Protein AF-A0A183BBR3-F1 (afdb_monomer_lite)

Secondary structure (DSSP, 8-state):
-------------PPP------------PPP----S--------------------PPPPPB-SS-HHHHHHHHHHHHHTS-HHHHHHHHHHTB-HHHHHHHTTS---SSHHHHHHHHHHHHT-SPPHHHHHHHHHHHHT-TTS-HHHHHHHHHHHT-

pLDDT: mean 70.46, std 19.07, range [36.5, 95.12]

Organism: NCBI:txid27848

Radius of gyration: 35.19 Å; chains: 1; bounding box: 100×42×74 Å

Structure (mmCIF, N/CA/C/O backbone):
data_AF-A0A183BBR3-F1
#
_entry.id   AF-A0A183BBR3-F1
#
loop_
_atom_site.group_PDB
_atom_site.id
_atom_site.type_symbol
_atom_site.label_atom_id
_atom_site.label_alt_id
_atom_site.label_comp_id
_atom_site.label_asym_id
_atom_site.label_entity_id
_atom_site.label_seq_id
_atom_site.pdbx_PDB_ins_code
_atom_site.Cartn_x
_atom_site.Cartn_y
_atom_site.Cartn_z
_atom_site.occupancy
_atom_site.B_iso_or_equiv
_atom_site.auth_seq_id
_atom_site.auth_comp_id
_atom_site.auth_asym_id
_atom_site.auth_atom_id
_atom_site.pdbx_PDB_model_num
ATOM 1 N N . MET A 1 1 ? 80.904 -9.702 4.012 1.00 39.03 1 MET A N 1
ATOM 2 C CA . MET A 1 1 ? 81.930 -10.299 3.129 1.00 39.03 1 MET A CA 1
ATOM 3 C C . MET A 1 1 ? 81.249 -10.833 1.872 1.00 39.03 1 MET A C 1
ATOM 5 O O . MET A 1 1 ? 80.303 -11.584 2.030 1.00 39.03 1 MET A O 1
ATOM 9 N N . LEU A 1 2 ? 81.742 -10.393 0.700 1.00 41.72 2 LEU A N 1
ATOM 10 C CA . LEU A 1 2 ? 81.724 -11.003 -0.655 1.00 41.72 2 LEU A CA 1
ATOM 11 C C . LEU A 1 2 ? 80.358 -11.400 -1.269 1.00 41.72 2 LEU A C 1
ATOM 13 O O . LEU A 1 2 ? 79.704 -12.317 -0.802 1.00 41.72 2 LEU A O 1
ATOM 17 N N . GLN A 1 3 ? 79.821 -10.609 -2.210 1.00 45.38 3 GLN A N 1
ATOM 18 C CA . GLN A 1 3 ? 80.069 -10.585 -3.677 1.00 45.38 3 GLN A CA 1
ATOM 19 C C . GLN A 1 3 ? 79.293 -11.671 -4.459 1.00 45.38 3 GLN A C 1
ATOM 21 O O . GLN A 1 3 ? 79.464 -12.851 -4.207 1.00 45.38 3 GLN A O 1
ATOM 26 N N . VAL A 1 4 ? 78.299 -11.281 -5.274 1.00 43.69 4 VAL A N 1
ATOM 27 C CA . VAL A 1 4 ? 78.336 -11.004 -6.740 1.00 43.69 4 VAL A CA 1
ATOM 28 C C . VAL A 1 4 ? 77.908 -12.223 -7.563 1.00 43.69 4 VAL A C 1
ATOM 30 O O . VAL A 1 4 ? 78.491 -13.293 -7.461 1.00 43.69 4 VAL A O 1
ATOM 33 N N . GLY A 1 5 ? 76.919 -12.020 -8.441 1.00 40.03 5 GLY A N 1
ATOM 34 C CA . GLY A 1 5 ? 76.544 -12.998 -9.460 1.00 40.03 5 GLY A CA 1
ATOM 35 C C . GLY A 1 5 ? 75.350 -12.590 -10.325 1.00 40.03 5 GLY A C 1
ATOM 36 O O . GLY A 1 5 ? 74.306 -13.224 -10.266 1.00 40.03 5 GLY A O 1
ATOM 37 N N . HIS A 1 6 ? 75.505 -11.554 -11.155 1.00 45.09 6 HIS A N 1
ATOM 38 C CA . HIS A 1 6 ? 74.753 -11.441 -12.415 1.00 45.09 6 HIS A CA 1
ATOM 39 C C . HIS A 1 6 ? 75.606 -12.022 -13.553 1.00 45.09 6 HIS A C 1
ATOM 41 O O . HIS A 1 6 ? 76.824 -11.837 -13.552 1.00 45.09 6 HIS A O 1
ATOM 47 N N . PRO A 1 7 ? 74.976 -12.649 -14.560 1.00 53.00 7 PRO A N 1
ATOM 48 C CA . PRO A 1 7 ? 75.020 -12.057 -15.906 1.00 53.00 7 PRO A CA 1
ATOM 49 C C . PRO A 1 7 ? 73.650 -12.166 -16.616 1.00 53.00 7 PRO A C 1
ATOM 51 O O . PRO A 1 7 ? 72.975 -13.181 -16.528 1.00 53.00 7 PRO A O 1
ATOM 54 N N . ARG A 1 8 ? 73.067 -11.096 -17.172 1.00 41.66 8 ARG A N 1
ATOM 55 C CA . ARG A 1 8 ? 73.372 -10.368 -18.427 1.00 41.66 8 ARG A CA 1
ATOM 56 C C . ARG A 1 8 ? 73.138 -11.192 -19.709 1.00 41.66 8 ARG A C 1
ATOM 58 O O . ARG A 1 8 ? 73.952 -12.051 -20.021 1.00 41.66 8 ARG A O 1
ATOM 65 N N . ARG A 1 9 ? 72.115 -10.805 -20.493 1.00 45.47 9 ARG A N 1
ATOM 66 C CA . ARG A 1 9 ? 72.158 -10.357 -21.916 1.00 45.47 9 ARG A CA 1
ATOM 67 C C . ARG A 1 9 ? 70.827 -10.620 -22.634 1.00 45.47 9 ARG A C 1
ATOM 69 O O . ARG A 1 9 ? 70.336 -11.734 -22.682 1.00 45.47 9 ARG A O 1
ATOM 76 N N . ASP A 1 10 ? 70.166 -9.535 -23.026 1.00 41.25 10 ASP A N 1
ATOM 77 C CA . ASP A 1 10 ? 70.018 -9.063 -24.417 1.00 41.25 10 ASP A CA 1
ATOM 78 C C . ASP A 1 10 ? 68.863 -9.723 -25.179 1.00 41.25 10 ASP A C 1
ATOM 80 O O . ASP A 1 10 ? 68.988 -10.825 -25.699 1.00 41.25 10 ASP A O 1
ATOM 84 N N . ARG A 1 11 ? 67.816 -8.939 -25.450 1.00 48.12 11 ARG A N 1
ATOM 85 C CA . ARG A 1 11 ? 67.656 -8.422 -26.815 1.00 48.12 11 ARG A CA 1
ATOM 86 C C . ARG A 1 11 ? 66.641 -7.291 -26.874 1.00 48.12 11 ARG A C 1
ATOM 88 O O . ARG A 1 11 ? 65.448 -7.455 -26.656 1.00 48.12 11 ARG A O 1
ATOM 95 N N . LYS A 1 12 ? 67.188 -6.138 -27.239 1.00 52.34 12 LYS A N 1
ATOM 96 C CA . LYS A 1 12 ? 66.526 -4.966 -27.802 1.00 52.34 12 LYS A CA 1
ATOM 97 C C . LYS A 1 12 ? 65.550 -5.392 -28.905 1.00 52.34 12 LYS A C 1
ATOM 99 O O . LYS A 1 12 ? 65.939 -6.139 -29.803 1.00 52.34 12 LYS A O 1
ATOM 104 N N . ARG A 1 13 ? 64.350 -4.816 -28.923 1.00 44.59 13 ARG A N 1
ATOM 105 C CA . ARG A 1 13 ? 63.654 -4.555 -30.185 1.00 44.59 13 ARG A CA 1
ATOM 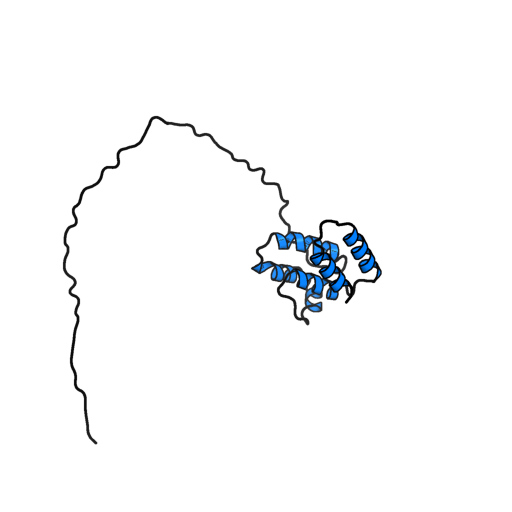106 C C . ARG A 1 13 ? 63.163 -3.112 -30.182 1.00 44.59 13 ARG A C 1
ATOM 108 O O . ARG A 1 13 ? 62.077 -2.789 -29.725 1.00 44.59 13 ARG A O 1
ATOM 115 N N . ILE A 1 14 ? 64.072 -2.259 -30.640 1.00 49.75 14 ILE A N 1
ATOM 116 C CA . ILE A 1 14 ? 63.809 -0.912 -31.134 1.00 49.75 14 ILE A CA 1
ATOM 117 C C . ILE A 1 14 ? 62.924 -1.094 -32.369 1.00 49.75 14 ILE A C 1
ATOM 119 O O . ILE A 1 14 ? 63.323 -1.804 -33.292 1.00 49.75 14 ILE A O 1
ATOM 123 N N . ILE A 1 15 ? 61.731 -0.505 -32.376 1.00 46.69 15 ILE A N 1
ATOM 124 C CA . ILE A 1 15 ? 60.951 -0.354 -33.606 1.00 46.69 15 ILE A CA 1
ATOM 125 C C . ILE A 1 15 ? 61.363 0.995 -34.207 1.00 46.69 15 ILE A C 1
ATOM 127 O O . ILE A 1 15 ? 61.214 2.014 -33.531 1.00 46.69 15 ILE A O 1
ATOM 131 N N . PRO A 1 16 ? 61.921 1.026 -35.427 1.00 47.66 16 PRO A N 1
ATOM 132 C CA . PRO A 1 16 ? 62.198 2.270 -36.122 1.00 47.66 16 PRO A CA 1
ATOM 133 C C . PRO A 1 16 ? 60.897 2.834 -36.704 1.00 47.66 16 PRO A C 1
ATOM 135 O O . PRO A 1 16 ? 60.179 2.158 -37.438 1.00 47.66 16 PRO A O 1
ATOM 138 N N . TYR A 1 17 ? 60.608 4.093 -36.396 1.00 44.81 17 TYR A N 1
ATOM 139 C CA . TYR A 1 17 ? 59.594 4.891 -37.081 1.00 44.81 17 TYR A CA 1
ATOM 140 C C . TYR A 1 17 ? 60.258 5.537 -38.294 1.00 44.81 17 TYR A C 1
ATOM 142 O O . TYR A 1 17 ? 60.958 6.531 -38.143 1.00 44.81 17 TYR A O 1
ATOM 150 N N . THR A 1 18 ? 60.080 4.972 -39.488 1.00 48.16 18 THR A N 1
ATOM 151 C CA . THR A 1 18 ? 60.205 5.697 -40.765 1.00 48.16 18 THR A CA 1
ATOM 152 C C . THR A 1 18 ? 59.543 4.870 -41.864 1.00 48.16 18 THR A C 1
ATOM 154 O O . THR A 1 18 ? 60.023 3.790 -42.192 1.00 48.16 18 THR A O 1
ATOM 157 N N . ASN A 1 19 ? 58.438 5.363 -42.420 1.00 46.16 19 ASN A N 1
ATOM 158 C CA . ASN A 1 19 ? 58.330 5.635 -43.856 1.00 46.16 19 ASN A CA 1
ATOM 159 C C . ASN A 1 19 ? 56.945 6.200 -44.178 1.00 46.16 19 ASN A C 1
ATOM 161 O O . ASN A 1 19 ? 55.925 5.530 -44.032 1.00 46.16 19 ASN A O 1
ATOM 165 N N . MET A 1 20 ? 56.950 7.450 -44.638 1.00 47.34 20 MET A N 1
ATOM 166 C CA . MET A 1 20 ? 55.894 7.994 -45.477 1.00 47.34 20 MET A CA 1
ATOM 167 C C . MET A 1 20 ? 55.943 7.236 -46.804 1.00 47.34 20 MET A C 1
ATOM 169 O O . MET A 1 20 ? 56.984 7.219 -47.459 1.00 47.34 20 MET A O 1
ATOM 173 N N . SER A 1 21 ? 54.846 6.591 -47.186 1.00 51.62 21 SER A N 1
ATOM 174 C CA . SER A 1 21 ? 54.678 6.050 -48.529 1.00 51.62 21 SER A CA 1
ATOM 175 C C . SER A 1 21 ? 53.235 6.264 -48.963 1.00 51.62 21 SER A C 1
ATOM 177 O O . SER A 1 21 ? 52.287 5.961 -48.239 1.00 51.62 21 SER A O 1
ATOM 179 N N . GLU A 1 22 ? 53.134 6.906 -50.116 1.00 50.03 22 GLU A N 1
ATOM 180 C CA . GLU A 1 22 ? 51.952 7.383 -50.806 1.00 50.03 22 GLU A CA 1
ATOM 181 C C . GLU A 1 22 ? 50.902 6.288 -51.011 1.00 50.03 22 GLU A C 1
ATOM 183 O O . GLU A 1 22 ? 51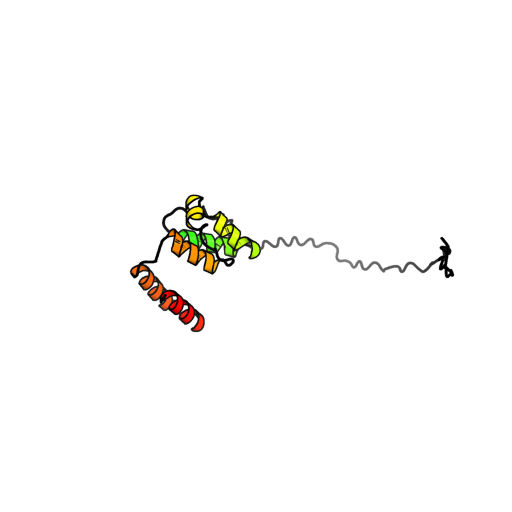.185 5.234 -51.574 1.00 50.03 22 GLU A O 1
ATOM 188 N N . PHE A 1 23 ? 49.651 6.597 -50.676 1.00 42.16 23 PHE A N 1
ATOM 189 C CA . PHE A 1 23 ? 48.507 6.005 -51.358 1.00 42.16 23 PHE A CA 1
ATOM 190 C C . PHE A 1 23 ? 47.761 7.114 -52.088 1.00 42.16 23 PHE A C 1
ATOM 192 O O . PHE A 1 23 ? 46.854 7.756 -51.567 1.00 42.16 23 PHE A O 1
ATOM 199 N N . SER A 1 24 ? 48.191 7.333 -53.327 1.00 54.38 24 SER A N 1
ATOM 200 C CA . SER A 1 24 ? 47.346 7.887 -54.373 1.00 54.38 24 SER A CA 1
ATOM 201 C C . SER A 1 24 ? 46.474 6.753 -54.909 1.00 54.38 24 SER A C 1
ATOM 203 O O . SER A 1 24 ? 47.002 5.755 -55.400 1.00 54.38 24 SER A O 1
ATOM 205 N N . SER A 1 25 ? 45.148 6.868 -54.795 1.00 49.03 25 SER A N 1
ATOM 206 C CA . SER A 1 25 ? 44.200 6.093 -55.607 1.00 49.03 25 SER A CA 1
ATOM 207 C C . SER A 1 25 ? 42.810 6.734 -55.618 1.00 49.03 25 SER A C 1
ATOM 209 O O . SER A 1 25 ? 42.044 6.622 -54.670 1.00 49.03 25 SER A O 1
ATOM 211 N N . SER A 1 26 ? 42.544 7.395 -56.749 1.00 41.97 26 SER A N 1
ATOM 212 C CA . SER A 1 26 ? 41.274 7.563 -57.473 1.00 41.97 26 SER A CA 1
ATOM 213 C C . SER A 1 26 ? 40.011 7.920 -56.672 1.00 41.97 26 SER A C 1
ATOM 215 O O . SER A 1 26 ? 39.340 7.071 -56.087 1.00 41.97 26 SER A O 1
ATOM 217 N N . ALA A 1 27 ? 39.632 9.197 -56.773 1.00 49.69 27 ALA A N 1
ATOM 218 C CA . ALA A 1 27 ? 38.285 9.677 -56.499 1.00 49.69 27 ALA A CA 1
ATOM 219 C C . ALA A 1 27 ? 37.281 8.934 -57.392 1.00 49.69 27 ALA A C 1
ATOM 221 O O . ALA A 1 27 ? 37.286 9.079 -58.614 1.00 49.69 27 ALA A O 1
ATOM 222 N N . LYS A 1 28 ? 36.430 8.119 -56.769 1.00 48.06 28 LYS A N 1
ATOM 223 C CA . LYS A 1 28 ? 35.293 7.491 -57.431 1.00 48.06 28 LYS A CA 1
ATOM 224 C C . LYS A 1 28 ? 34.119 8.457 -57.332 1.00 48.06 28 LYS A C 1
ATOM 226 O O . LYS A 1 28 ? 33.520 8.612 -56.272 1.00 48.06 28 LYS A O 1
ATOM 231 N N . GLU A 1 29 ? 33.868 9.153 -58.434 1.00 49.38 29 GLU A N 1
ATOM 232 C CA . GLU A 1 29 ? 32.679 9.969 -58.659 1.00 49.38 29 GLU A CA 1
ATOM 233 C C . GLU A 1 29 ? 31.422 9.119 -58.428 1.00 49.38 29 GLU A C 1
ATOM 235 O O . GLU A 1 29 ? 31.227 8.078 -59.060 1.00 49.38 29 GLU A O 1
ATOM 240 N N . PHE A 1 30 ? 30.568 9.554 -57.503 1.00 50.00 30 PHE A N 1
ATOM 241 C CA . PHE A 1 30 ? 29.201 9.059 -57.408 1.00 50.00 30 PHE A CA 1
ATOM 242 C C . PHE A 1 30 ? 28.351 9.807 -58.443 1.00 50.00 30 PHE A C 1
ATOM 244 O O . PHE A 1 30 ? 28.407 11.039 -58.479 1.00 50.00 30 PHE A O 1
ATOM 251 N N . PRO A 1 31 ? 27.553 9.118 -59.275 1.00 54.94 31 PRO A N 1
ATOM 252 C CA . PRO A 1 31 ? 26.646 9.802 -60.180 1.00 54.94 31 PRO A CA 1
ATOM 253 C C . PRO A 1 31 ? 25.541 10.517 -59.381 1.00 54.94 31 PRO A C 1
ATOM 255 O O . PRO A 1 31 ? 25.015 9.947 -58.419 1.00 54.94 31 PRO A O 1
ATOM 258 N N . PRO A 1 32 ? 25.148 11.743 -59.769 1.00 51.69 32 PRO A N 1
ATOM 259 C CA . PRO A 1 32 ? 24.036 12.441 -59.144 1.00 51.69 32 PRO A CA 1
ATOM 260 C C . PRO A 1 32 ? 22.728 11.765 -59.561 1.00 51.69 32 PRO A C 1
ATOM 262 O O . PRO A 1 32 ? 22.231 11.954 -60.669 1.00 51.69 32 PRO A O 1
ATOM 265 N N . LEU A 1 33 ? 22.156 10.963 -58.666 1.00 52.53 33 LEU A N 1
ATOM 266 C CA . LEU A 1 33 ? 20.836 10.367 -58.853 1.00 52.53 33 LEU A CA 1
ATOM 267 C C . LEU A 1 33 ? 19.750 11.357 -58.400 1.00 52.53 33 LEU A C 1
ATOM 269 O O . LEU A 1 33 ? 19.022 11.105 -57.448 1.00 52.53 33 LEU A O 1
ATOM 273 N N . PHE A 1 34 ? 19.662 12.511 -59.063 1.00 45.69 34 PHE A N 1
ATOM 274 C CA . PHE A 1 34 ? 18.524 13.419 -58.911 1.00 45.69 34 PHE A CA 1
ATOM 275 C C . PHE A 1 34 ? 17.596 13.257 -60.115 1.00 45.69 34 PHE A C 1
ATOM 277 O O . PHE A 1 34 ? 17.812 13.825 -61.182 1.00 45.69 34 PHE A O 1
ATOM 284 N N . GLY A 1 35 ? 16.576 12.415 -59.934 1.00 48.31 35 GLY A N 1
ATOM 285 C CA . GLY A 1 35 ? 15.390 12.370 -60.787 1.00 48.31 35 GLY A CA 1
ATOM 286 C C . GLY A 1 35 ? 14.406 13.504 -60.450 1.00 48.31 35 GLY A C 1
ATOM 287 O O . GLY A 1 35 ? 14.550 14.161 -59.418 1.00 48.31 35 GLY A O 1
ATOM 288 N N . PRO A 1 36 ? 13.390 13.739 -61.297 1.00 49.91 36 PRO A N 1
ATOM 289 C CA . PRO A 1 36 ? 12.558 14.942 -61.306 1.00 49.91 36 PRO A CA 1
ATOM 290 C C . PRO A 1 36 ? 11.404 14.870 -60.294 1.00 49.91 36 PRO A C 1
ATOM 292 O O . PRO A 1 36 ? 10.254 15.121 -60.637 1.00 49.91 36 PRO A O 1
ATOM 295 N N . PHE A 1 37 ? 11.694 14.522 -59.043 1.00 48.94 37 PHE A N 1
ATOM 296 C CA . PHE A 1 37 ? 10.724 14.612 -57.950 1.00 48.94 37 PHE A CA 1
ATOM 297 C C . PHE A 1 37 ? 11.113 15.769 -57.043 1.00 48.94 37 PHE A C 1
ATOM 299 O O . PHE A 1 37 ? 11.536 15.605 -55.901 1.00 48.94 37 PHE A O 1
ATOM 306 N N . ALA A 1 38 ? 11.002 16.962 -57.620 1.00 49.84 38 ALA A N 1
ATOM 307 C CA . ALA A 1 38 ? 10.812 18.163 -56.843 1.00 49.84 38 ALA A CA 1
ATOM 308 C C . ALA A 1 38 ? 9.455 18.068 -56.124 1.00 49.84 38 ALA A C 1
ATOM 310 O O . ALA A 1 38 ? 8.442 17.741 -56.738 1.00 49.84 38 ALA A O 1
ATOM 311 N N . GLU A 1 39 ? 9.489 18.382 -54.831 1.00 52.78 39 GLU A N 1
ATOM 312 C CA . GLU A 1 39 ? 8.419 19.083 -54.121 1.00 52.78 39 GLU A CA 1
ATOM 313 C C . GLU A 1 39 ? 7.059 18.373 -54.006 1.00 52.78 39 GLU A C 1
ATOM 315 O O . GLU A 1 39 ? 6.107 18.653 -54.726 1.00 52.78 39 GLU A O 1
ATOM 320 N N . VAL A 1 40 ? 6.926 17.539 -52.971 1.00 43.50 40 VAL A N 1
ATOM 321 C CA . VAL A 1 40 ? 5.679 17.476 -52.197 1.00 43.50 40 VAL A CA 1
ATOM 322 C C . VAL A 1 40 ? 6.063 17.422 -50.719 1.00 43.50 40 VAL A C 1
ATOM 324 O O . VAL A 1 40 ? 6.260 16.351 -50.147 1.00 43.50 40 VAL A O 1
ATOM 327 N N . GLU A 1 41 ? 6.178 18.596 -50.089 1.00 52.66 41 GLU A N 1
ATOM 328 C CA . GLU A 1 41 ? 6.029 18.734 -48.637 1.00 52.66 41 GLU A CA 1
ATOM 329 C C . GLU A 1 41 ? 4.589 18.346 -48.263 1.00 52.66 41 GLU A C 1
ATOM 331 O O . GLU A 1 41 ? 3.707 19.180 -48.064 1.00 52.66 41 GLU A O 1
ATOM 336 N N . ALA A 1 42 ? 4.322 17.045 -48.178 1.00 52.06 42 ALA A N 1
ATOM 337 C CA . ALA A 1 42 ? 3.163 16.553 -47.461 1.00 52.06 42 ALA A CA 1
ATOM 338 C C . ALA A 1 42 ? 3.510 16.606 -45.975 1.00 52.06 42 ALA A C 1
ATOM 340 O O . ALA A 1 42 ? 4.165 15.725 -45.421 1.00 52.06 42 ALA A O 1
ATOM 341 N N . LYS A 1 43 ? 3.069 17.697 -45.355 1.00 56.38 43 LYS A N 1
ATOM 342 C CA . LYS A 1 43 ? 2.946 17.909 -43.918 1.00 56.38 43 LYS A CA 1
ATOM 343 C C . LYS A 1 43 ? 2.095 16.778 -43.322 1.00 56.38 43 LYS A C 1
ATOM 345 O O . LYS A 1 43 ? 0.885 16.911 -43.172 1.00 56.38 43 LYS A O 1
ATOM 350 N N . MET A 1 44 ? 2.712 15.632 -43.037 1.00 51.34 44 MET A N 1
ATOM 351 C CA . MET A 1 44 ? 2.076 14.548 -42.286 1.00 51.34 44 MET A CA 1
ATOM 352 C C . MET A 1 44 ? 2.184 14.920 -40.813 1.00 51.34 44 MET A C 1
ATOM 354 O O . MET A 1 44 ? 3.088 14.513 -40.087 1.00 51.34 44 MET A O 1
ATOM 358 N N . GLU A 1 45 ? 1.272 15.788 -40.394 1.00 45.44 45 GLU A N 1
ATOM 359 C CA . GLU A 1 45 ? 0.951 15.993 -38.995 1.00 45.44 45 GLU A CA 1
ATOM 360 C C . GLU A 1 45 ? 0.268 14.709 -38.514 1.00 45.44 45 GLU A C 1
ATOM 362 O O . GLU A 1 45 ? -0.955 14.585 -38.506 1.00 45.44 45 GLU A O 1
ATOM 367 N N . THR A 1 46 ? 1.082 13.704 -38.181 1.00 45.78 46 THR A N 1
ATOM 368 C CA . THR A 1 46 ? 0.647 12.516 -37.449 1.00 45.78 46 THR A CA 1
ATOM 369 C C . THR A 1 46 ? 0.287 12.970 -36.040 1.00 45.78 46 THR A C 1
ATOM 371 O O . THR A 1 46 ? 1.044 12.802 -35.085 1.00 45.78 46 THR A O 1
ATOM 374 N N . THR A 1 47 ? -0.886 13.580 -35.905 1.00 49.72 47 THR A N 1
ATOM 375 C CA . THR A 1 47 ? -1.604 13.659 -34.641 1.00 49.72 47 THR A CA 1
ATOM 376 C C . THR A 1 47 ? -2.056 12.242 -34.322 1.00 49.72 47 THR A C 1
ATOM 378 O O . THR A 1 47 ? -3.181 11.827 -34.582 1.00 49.72 47 THR A O 1
ATOM 381 N N . SER A 1 48 ? -1.122 11.467 -33.763 1.00 45.75 48 SER A N 1
ATOM 382 C CA . SER A 1 48 ? -1.497 10.382 -32.868 1.00 45.75 48 SER A CA 1
ATOM 383 C C . SER A 1 48 ? -2.481 10.992 -31.871 1.00 45.75 48 SER A C 1
ATOM 385 O O . SER A 1 48 ? -2.116 12.006 -31.253 1.00 45.75 48 SER A O 1
ATOM 387 N N . PRO A 1 49 ? -3.702 10.451 -31.716 1.00 46.91 49 PRO A N 1
ATOM 388 C CA . PRO A 1 49 ? -4.508 10.783 -30.565 1.00 46.91 49 PRO A CA 1
ATOM 389 C C . PRO A 1 49 ? -3.694 10.267 -29.386 1.00 46.91 49 PRO A C 1
ATOM 391 O O . PRO A 1 49 ? -3.719 9.084 -29.058 1.00 46.91 49 PRO A O 1
ATOM 394 N N . HIS A 1 50 ? -2.884 11.152 -28.808 1.00 48.66 50 HIS A N 1
ATOM 395 C CA . HIS A 1 50 ? -2.347 10.949 -27.486 1.00 48.66 50 HIS A CA 1
ATOM 396 C C . HIS A 1 50 ? -3.597 10.846 -26.635 1.00 48.66 50 HIS A C 1
ATOM 398 O O . HIS A 1 50 ? -4.226 11.863 -26.334 1.00 48.66 50 HIS A O 1
ATOM 404 N N . GLU A 1 51 ? -4.020 9.607 -26.373 1.00 45.12 51 GLU A N 1
ATOM 405 C CA . GLU A 1 51 ? -4.970 9.303 -25.326 1.00 45.12 51 GLU A CA 1
ATOM 406 C C . GLU A 1 51 ? -4.525 10.158 -24.159 1.00 45.12 51 GLU A C 1
ATOM 408 O O . GLU A 1 51 ? -3.386 10.059 -23.693 1.00 45.12 51 GLU A O 1
ATOM 413 N N . TRP A 1 52 ? -5.378 11.109 -23.804 1.00 36.50 52 TRP A N 1
ATOM 414 C CA . TRP A 1 52 ? -5.130 12.037 -22.727 1.00 36.50 52 TRP A CA 1
ATOM 415 C C . TRP A 1 52 ? -5.235 11.200 -21.457 1.00 36.50 52 TRP A C 1
ATOM 417 O O . TRP A 1 52 ? -6.263 11.178 -20.788 1.00 36.50 52 TRP A O 1
ATOM 427 N N . ILE A 1 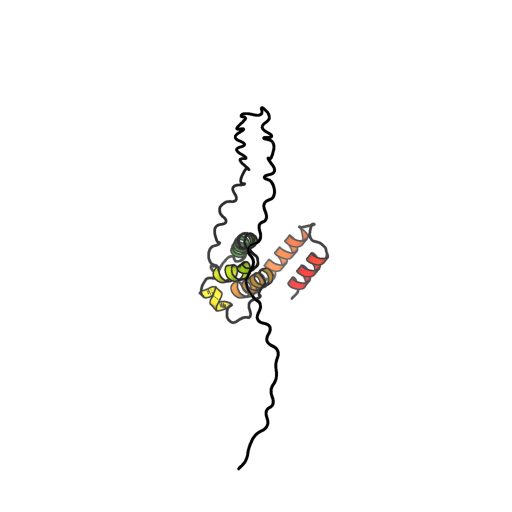53 ? -4.203 10.402 -21.179 1.00 50.97 53 ILE A N 1
ATOM 428 C CA . ILE A 1 53 ? -3.986 9.826 -19.870 1.00 50.97 53 ILE A CA 1
ATOM 429 C C . ILE A 1 53 ? -3.816 11.074 -19.014 1.00 50.97 53 ILE A C 1
ATOM 431 O O . ILE A 1 53 ? -2.865 11.830 -19.250 1.00 50.97 53 ILE A O 1
ATOM 435 N N . PRO A 1 54 ? -4.754 11.358 -18.090 1.00 57.72 54 PRO A N 1
ATOM 436 C CA . PRO A 1 54 ? -4.565 12.457 -17.165 1.00 57.72 54 PRO A CA 1
ATOM 437 C C . PRO A 1 54 ? -3.169 12.287 -16.573 1.00 57.72 54 PRO A C 1
ATOM 439 O O . PRO A 1 54 ? -2.810 11.134 -16.293 1.00 57.72 54 PRO A O 1
ATOM 442 N N . PRO A 1 55 ? -2.374 13.363 -16.418 1.00 58.81 55 PRO A N 1
ATOM 443 C CA . PRO A 1 55 ? -1.066 13.261 -15.792 1.00 58.81 55 PRO A CA 1
ATOM 444 C C . PRO A 1 55 ? -1.211 12.361 -14.571 1.00 58.81 55 PRO A C 1
ATOM 446 O O . PRO A 1 55 ? -2.084 12.620 -13.739 1.00 58.81 55 PRO A O 1
ATOM 449 N N . LEU A 1 56 ? -0.470 11.248 -14.538 1.00 65.19 56 LEU A N 1
ATOM 450 C CA . LEU A 1 56 ? -0.485 10.318 -13.414 1.00 65.19 56 LEU A CA 1
ATOM 451 C C . LEU A 1 56 ? 0.042 11.099 -12.216 1.00 65.19 56 LEU A C 1
ATOM 453 O O . LEU A 1 56 ? 1.246 11.178 -11.981 1.00 65.19 56 LEU A O 1
ATOM 457 N N . MET A 1 57 ? -0.874 11.775 -11.530 1.00 78.31 57 MET A N 1
ATOM 458 C CA . MET A 1 57 ? -0.573 12.546 -10.345 1.00 78.31 57 MET A CA 1
ATOM 459 C C . MET A 1 57 ? -0.059 11.551 -9.320 1.00 78.31 57 MET A C 1
ATOM 461 O O . MET A 1 57 ? -0.658 10.488 -9.127 1.00 78.31 57 MET A O 1
ATOM 465 N N . ALA A 1 58 ? 1.083 11.879 -8.718 1.00 82.75 58 ALA A N 1
ATOM 466 C CA . ALA A 1 58 ? 1.606 11.083 -7.628 1.00 82.75 58 ALA A CA 1
ATOM 467 C C . ALA A 1 58 ? 0.504 10.955 -6.559 1.00 82.75 58 ALA A C 1
ATOM 469 O O . ALA A 1 58 ? -0.122 11.968 -6.231 1.00 82.75 58 ALA A O 1
ATOM 470 N N . PRO A 1 59 ? 0.238 9.738 -6.056 1.00 87.94 59 PRO A N 1
ATOM 471 C CA . PRO A 1 59 ? -0.697 9.540 -4.965 1.00 87.94 59 PRO A CA 1
ATOM 472 C C . PRO A 1 59 ? -0.308 10.409 -3.775 1.00 87.94 59 PRO A C 1
ATOM 474 O O . PRO A 1 59 ? 0.871 10.701 -3.557 1.00 87.94 59 PRO A O 1
ATOM 477 N N . GLU A 1 60 ? -1.300 10.795 -2.985 1.00 89.75 60 GLU A N 1
ATOM 478 C CA . GLU A 1 60 ? -1.027 11.425 -1.703 1.00 89.75 60 GLU A CA 1
ATOM 479 C C . GLU A 1 60 ? -0.371 10.426 -0.741 1.00 89.75 60 GLU A C 1
ATOM 481 O O . GLU A 1 60 ? -0.427 9.200 -0.917 1.00 89.75 60 GLU A O 1
ATOM 486 N N . GLN A 1 61 ? 0.280 10.961 0.291 1.00 92.75 61 GLN A N 1
ATOM 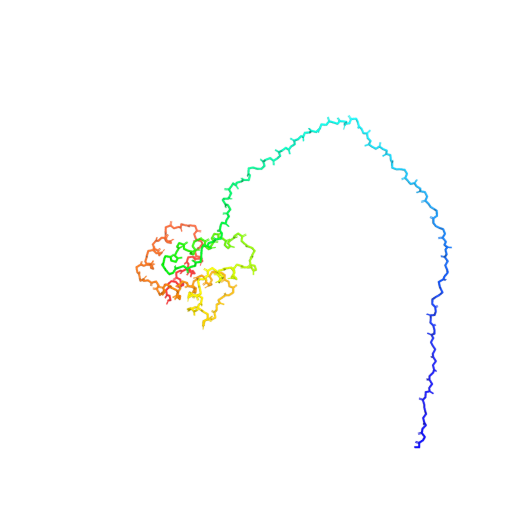487 C CA . GLN A 1 61 ? 0.839 10.115 1.335 1.00 92.75 61 GLN A CA 1
ATOM 488 C C . GLN A 1 61 ? -0.275 9.380 2.086 1.00 92.75 61 GLN A C 1
ATOM 490 O O . GLN A 1 61 ? -1.368 9.908 2.276 1.00 92.75 61 GLN A O 1
ATOM 495 N N . PHE A 1 62 ? 0.021 8.168 2.549 1.00 90.69 62 PHE A N 1
ATOM 496 C CA . PHE A 1 62 ? -0.918 7.351 3.296 1.00 90.69 62 PHE A CA 1
ATOM 497 C C . PHE A 1 62 ? -1.322 8.033 4.603 1.00 90.69 62 PHE A C 1
ATOM 499 O O . PHE A 1 62 ? -0.513 8.175 5.528 1.00 90.69 62 PHE A O 1
ATOM 506 N N . VAL A 1 63 ? -2.599 8.381 4.699 1.00 82.44 63 VAL A N 1
ATOM 507 C CA . VAL A 1 63 ? -3.245 8.803 5.940 1.00 82.44 63 VAL A CA 1
ATOM 508 C C . VAL A 1 63 ? -4.050 7.615 6.476 1.00 82.44 63 VAL A C 1
ATOM 510 O O . VAL A 1 63 ? -4.781 6.999 5.699 1.00 82.44 63 VAL A O 1
ATOM 513 N N . PRO A 1 64 ? -3.944 7.277 7.777 1.00 76.88 64 PRO A N 1
ATOM 514 C CA . PRO A 1 64 ? -4.735 6.205 8.375 1.00 76.88 64 PRO A CA 1
ATOM 515 C C . PRO A 1 64 ? -6.232 6.361 8.075 1.00 76.88 64 PRO A C 1
ATOM 517 O O . PRO A 1 64 ? -6.816 7.415 8.329 1.00 76.88 64 PRO A O 1
ATOM 520 N N . GLY A 1 65 ? -6.842 5.310 7.529 1.00 80.88 65 GLY A N 1
ATOM 521 C CA . GLY A 1 65 ? -8.203 5.340 7.003 1.00 80.88 65 GLY A CA 1
ATOM 522 C C . GLY A 1 65 ? -8.419 4.225 5.983 1.00 80.88 65 GLY A C 1
ATOM 523 O O . GLY A 1 65 ? -8.090 3.070 6.250 1.00 80.88 65 GLY A O 1
ATOM 524 N N . ASP A 1 66 ? -8.956 4.578 4.816 1.00 85.19 66 ASP A N 1
ATOM 525 C CA . ASP A 1 66 ? -9.262 3.631 3.742 1.00 85.19 66 ASP A CA 1
ATOM 526 C C . ASP A 1 66 ? -7.997 3.239 2.955 1.00 85.19 66 ASP A C 1
ATOM 528 O O . ASP A 1 66 ? -7.565 3.915 2.015 1.00 85.19 66 ASP A O 1
ATOM 532 N N . PHE A 1 67 ? -7.381 2.133 3.374 1.00 89.88 67 PHE A N 1
ATOM 533 C CA . PHE A 1 67 ? -6.192 1.591 2.723 1.00 89.88 67 PHE A CA 1
ATOM 534 C C . PHE A 1 67 ? -6.484 1.087 1.308 1.00 89.88 67 PHE A C 1
ATOM 536 O O . PHE A 1 67 ? -5.604 1.191 0.464 1.00 89.88 67 PHE A O 1
ATOM 543 N N . ASP A 1 68 ? -7.693 0.598 1.013 1.00 89.56 68 ASP A N 1
ATOM 544 C CA . ASP A 1 68 ? -8.042 0.063 -0.310 1.00 89.56 68 ASP A CA 1
ATOM 545 C C . ASP A 1 68 ? -8.011 1.150 -1.391 1.00 89.56 68 ASP A C 1
ATOM 547 O O . ASP A 1 68 ? -7.521 0.933 -2.508 1.00 89.56 68 ASP A O 1
ATOM 551 N N . VAL A 1 69 ? -8.502 2.347 -1.054 1.00 89.94 69 VAL A N 1
ATOM 552 C CA . VAL A 1 69 ? -8.455 3.511 -1.949 1.00 89.94 69 VAL A CA 1
ATOM 553 C C . VAL A 1 69 ? -7.011 3.929 -2.206 1.00 89.94 69 VAL A C 1
ATOM 555 O O . VAL A 1 69 ? -6.620 4.112 -3.363 1.00 89.94 69 VAL A O 1
ATOM 558 N N . TRP A 1 70 ? -6.211 4.044 -1.145 1.00 93.25 70 TRP A N 1
ATOM 559 C CA . TRP A 1 70 ? -4.802 4.409 -1.266 1.00 93.25 70 TRP A CA 1
ATOM 560 C C . TRP A 1 70 ? -4.009 3.356 -2.054 1.00 93.25 70 TRP A C 1
ATOM 562 O O . TRP A 1 70 ? -3.317 3.696 -3.011 1.00 93.25 70 TRP A O 1
ATOM 572 N N . GLU A 1 71 ? -4.180 2.071 -1.736 1.00 93.25 71 GLU A N 1
ATOM 573 C CA . GLU A 1 71 ? -3.561 0.933 -2.425 1.00 93.25 71 GLU A CA 1
ATOM 574 C C . GLU A 1 71 ? -3.879 0.958 -3.925 1.00 93.25 71 GLU A C 1
ATOM 576 O O . GLU A 1 71 ? -2.978 0.839 -4.754 1.00 93.25 71 GLU A O 1
ATOM 581 N N . SER A 1 72 ? -5.138 1.207 -4.294 1.00 90.88 72 SER A N 1
ATOM 582 C CA . SER A 1 72 ? -5.560 1.296 -5.696 1.00 90.88 72 SER A CA 1
ATOM 583 C C . SER A 1 72 ? -4.892 2.454 -6.448 1.00 90.88 72 SER A C 1
ATOM 585 O O . SER A 1 72 ? -4.495 2.303 -7.610 1.00 90.88 72 SER A O 1
ATOM 587 N N . GLN A 1 73 ? -4.747 3.616 -5.803 1.00 91.69 73 GLN A N 1
ATOM 588 C CA . GLN A 1 73 ? -4.062 4.777 -6.379 1.00 91.69 73 GLN A CA 1
ATOM 589 C C . GLN A 1 73 ? -2.563 4.517 -6.545 1.00 91.69 73 GLN A C 1
ATOM 591 O O . GLN A 1 73 ? -2.008 4.756 -7.622 1.00 91.69 73 GLN A O 1
ATOM 596 N N . VAL A 1 74 ? -1.922 3.972 -5.507 1.00 92.44 74 VAL A N 1
ATOM 597 C CA . VAL A 1 74 ? -0.511 3.576 -5.524 1.00 92.44 74 VAL A CA 1
ATOM 598 C C . VAL A 1 74 ? -0.261 2.559 -6.620 1.00 92.44 74 VAL A C 1
ATOM 600 O O . VAL A 1 74 ? 0.651 2.762 -7.416 1.00 92.44 74 VAL A O 1
ATOM 603 N N . TRP A 1 75 ? -1.092 1.520 -6.724 1.00 92.31 75 TRP A N 1
ATOM 604 C CA . TRP A 1 75 ? -0.961 0.478 -7.737 1.00 92.31 75 TRP A CA 1
ATOM 605 C C . TRP A 1 75 ? -0.979 1.061 -9.151 1.00 92.31 75 TRP A C 1
ATOM 607 O O . TRP A 1 75 ? -0.077 0.816 -9.954 1.00 92.31 75 TRP A O 1
ATOM 617 N N . ARG A 1 76 ? -1.960 1.924 -9.440 1.00 89.94 76 ARG A N 1
ATOM 618 C CA . ARG A 1 76 ? -2.064 2.598 -10.738 1.00 89.94 76 ARG A CA 1
ATOM 619 C C . ARG A 1 76 ? -0.832 3.456 -11.044 1.00 89.94 76 ARG A C 1
ATOM 621 O O . ARG A 1 76 ? -0.376 3.469 -12.186 1.00 89.94 76 ARG A O 1
ATOM 628 N N . TYR A 1 77 ? -0.282 4.129 -10.035 1.00 90.31 77 TYR A N 1
ATOM 629 C CA . TYR A 1 77 ? 0.921 4.944 -10.170 1.00 90.31 77 TYR A CA 1
ATOM 630 C C . TYR A 1 77 ? 2.175 4.096 -10.409 1.00 90.31 77 TYR A C 1
ATOM 632 O O . TYR A 1 77 ? 2.867 4.280 -11.411 1.00 90.31 77 TYR A O 1
ATOM 640 N N . VAL A 1 78 ? 2.452 3.109 -9.555 1.00 90.62 78 VAL A N 1
ATOM 641 C CA . VAL A 1 78 ? 3.675 2.294 -9.632 1.00 90.62 78 VAL A CA 1
ATOM 642 C C . VAL A 1 78 ? 3.711 1.384 -10.855 1.00 90.62 78 VAL A C 1
ATOM 644 O O . VAL A 1 78 ? 4.796 1.128 -11.377 1.00 90.62 78 VAL A O 1
ATOM 647 N N . CYS A 1 79 ? 2.557 0.942 -11.372 1.00 87.88 79 CYS A N 1
ATOM 648 C CA . CYS A 1 79 ? 2.494 0.187 -12.625 1.00 87.88 79 CYS A CA 1
ATOM 649 C C . CYS A 1 79 ? 3.053 0.968 -13.822 1.00 87.88 79 CYS A C 1
ATOM 651 O O . CYS A 1 79 ? 3.556 0.345 -14.757 1.00 87.88 79 CYS A O 1
ATOM 653 N N . SER A 1 80 ? 3.007 2.302 -13.782 1.00 86.62 80 SER A N 1
ATOM 654 C CA . SER A 1 80 ? 3.548 3.168 -14.836 1.00 86.62 80 SER A CA 1
ATOM 655 C C . SER A 1 80 ? 5.057 3.426 -14.711 1.00 86.62 80 SER A C 1
ATOM 657 O O . SER A 1 80 ? 5.682 3.915 -15.650 1.00 86.62 80 SER A O 1
ATOM 659 N N . LEU A 1 81 ? 5.657 3.079 -13.567 1.00 87.31 81 LEU A N 1
ATOM 660 C CA . LEU A 1 81 ? 7.068 3.321 -13.268 1.00 87.31 81 LEU A CA 1
ATOM 661 C C . LEU A 1 81 ? 7.953 2.128 -13.642 1.00 87.31 81 LEU A C 1
ATOM 663 O O . LEU A 1 81 ? 7.511 0.973 -13.647 1.00 87.31 81 LEU A O 1
ATOM 667 N N . SER A 1 82 ? 9.243 2.393 -13.858 1.00 89.06 82 SER A N 1
ATOM 668 C CA . SER A 1 82 ? 10.271 1.354 -13.988 1.00 89.06 82 SER A CA 1
ATOM 669 C C . SER A 1 82 ? 10.355 0.504 -12.718 1.00 89.06 82 SER A C 1
ATOM 671 O O . SER A 1 82 ? 10.332 1.037 -11.606 1.00 89.06 82 SER A O 1
ATOM 673 N N . SER A 1 83 ? 10.490 -0.816 -12.878 1.00 87.25 83 SER A N 1
ATOM 674 C CA . SER A 1 83 ? 10.469 -1.792 -11.775 1.00 87.25 83 SER A CA 1
ATOM 675 C C . SER A 1 83 ? 11.456 -1.471 -10.649 1.00 87.25 83 SER A C 1
ATOM 677 O O . SER A 1 83 ? 11.096 -1.596 -9.482 1.00 87.25 83 SER A O 1
ATOM 679 N N . SER A 1 84 ? 12.647 -0.971 -10.990 1.00 88.81 84 SER A N 1
ATOM 680 C CA . SER A 1 84 ? 13.726 -0.637 -10.051 1.00 88.81 84 SER A CA 1
ATOM 681 C C . SER A 1 84 ? 13.365 0.412 -8.996 1.00 88.81 84 SER A C 1
ATOM 683 O O . SER A 1 84 ? 14.029 0.480 -7.968 1.00 88.81 84 SER A O 1
ATOM 685 N N . TYR A 1 85 ? 12.341 1.238 -9.231 1.00 88.06 85 TYR A N 1
ATOM 686 C CA . TYR A 1 85 ? 11.963 2.323 -8.318 1.00 88.06 85 TYR A CA 1
ATOM 687 C C . TYR A 1 85 ? 10.655 2.071 -7.571 1.00 88.06 85 TYR A C 1
ATOM 689 O O . TYR A 1 85 ? 10.324 2.832 -6.665 1.00 88.06 85 TYR A O 1
ATOM 697 N N . ARG A 1 86 ? 9.893 1.032 -7.931 1.00 93.06 86 ARG A N 1
ATOM 698 C CA . ARG A 1 86 ? 8.508 0.887 -7.460 1.00 93.06 86 ARG A CA 1
ATOM 699 C C . ARG A 1 86 ? 8.420 0.747 -5.944 1.00 93.06 86 ARG A C 1
ATOM 701 O O . ARG A 1 86 ? 7.681 1.495 -5.322 1.00 93.06 86 ARG A O 1
ATOM 708 N N . VAL A 1 87 ? 9.217 -0.141 -5.353 1.00 94.12 87 VAL A N 1
ATOM 709 C CA . VAL A 1 87 ? 9.270 -0.354 -3.894 1.00 94.12 87 VAL A CA 1
ATOM 710 C C . VAL A 1 87 ? 9.640 0.927 -3.157 1.00 94.12 87 VAL A C 1
ATOM 712 O O . VAL A 1 87 ? 8.946 1.341 -2.233 1.00 94.12 87 VAL A O 1
ATOM 715 N N . TYR A 1 88 ? 10.695 1.600 -3.618 1.00 92.62 88 TYR A N 1
ATOM 716 C CA . TYR A 1 88 ? 11.153 2.857 -3.033 1.00 92.62 88 TYR A CA 1
ATOM 717 C C . TYR A 1 88 ? 10.059 3.933 -3.054 1.00 92.62 88 TYR A C 1
ATOM 719 O O . TYR A 1 88 ? 9.847 4.638 -2.069 1.00 92.62 88 TYR A O 1
ATOM 727 N N . VAL A 1 89 ? 9.319 4.025 -4.160 1.00 94.00 89 VAL A N 1
ATOM 728 C CA . VAL A 1 89 ? 8.190 4.948 -4.291 1.00 94.00 89 VAL A CA 1
ATOM 729 C C . VAL A 1 89 ? 7.069 4.608 -3.314 1.00 94.00 89 VAL A C 1
ATOM 731 O O . VAL A 1 89 ? 6.581 5.517 -2.652 1.00 94.00 89 VAL A O 1
ATOM 734 N N . VAL A 1 90 ? 6.688 3.335 -3.172 1.00 94.69 90 VAL A N 1
ATOM 735 C CA . VAL A 1 90 ? 5.650 2.925 -2.207 1.00 94.69 90 VAL A CA 1
ATOM 736 C C . VAL A 1 90 ? 6.035 3.327 -0.784 1.00 94.69 90 VAL A C 1
ATOM 738 O O . VAL A 1 90 ? 5.214 3.893 -0.068 1.00 94.69 90 VAL A O 1
ATOM 741 N N . ILE A 1 91 ? 7.290 3.102 -0.389 1.00 93.81 91 ILE A N 1
ATOM 742 C CA . ILE A 1 91 ? 7.787 3.472 0.944 1.00 93.81 91 ILE A CA 1
ATOM 743 C C . ILE A 1 91 ? 7.730 4.994 1.151 1.00 93.81 91 ILE A C 1
ATOM 745 O O . ILE A 1 91 ? 7.294 5.453 2.204 1.00 93.81 91 ILE A O 1
ATOM 749 N N . ASN A 1 92 ? 8.108 5.787 0.145 1.00 93.69 92 ASN A N 1
ATOM 750 C CA . ASN A 1 92 ? 8.056 7.254 0.213 1.00 93.69 92 ASN A CA 1
ATOM 751 C C . ASN A 1 92 ? 6.636 7.836 0.230 1.00 93.69 92 ASN A C 1
ATOM 753 O O . ASN A 1 92 ? 6.457 9.004 0.576 1.00 93.69 92 ASN A O 1
ATOM 757 N N . LEU A 1 93 ? 5.636 7.047 -0.163 1.00 95.12 93 LEU A N 1
ATOM 758 C CA . LEU A 1 93 ? 4.229 7.421 -0.065 1.00 95.12 93 LEU A CA 1
ATOM 759 C C . LEU A 1 93 ? 3.653 7.130 1.325 1.00 95.12 93 LEU A C 1
ATOM 761 O O . LEU A 1 93 ? 2.485 7.408 1.561 1.00 95.12 93 LEU A O 1
ATOM 765 N N . LEU A 1 94 ? 4.437 6.613 2.270 1.00 93.31 94 LEU A N 1
ATOM 766 C CA . LEU A 1 94 ? 4.016 6.524 3.662 1.00 93.31 94 LEU A CA 1
ATOM 767 C C . LEU A 1 94 ? 4.214 7.870 4.365 1.00 93.31 94 LEU A C 1
ATOM 769 O O . LEU A 1 94 ? 5.242 8.531 4.210 1.00 93.31 94 LEU A O 1
ATOM 773 N N . THR A 1 95 ? 3.251 8.254 5.202 1.00 93.00 95 THR A N 1
ATOM 774 C CA . THR A 1 95 ? 3.489 9.301 6.203 1.00 93.00 95 THR A CA 1
ATOM 775 C C . THR A 1 95 ? 4.585 8.865 7.170 1.00 93.00 95 THR A C 1
ATOM 777 O O . THR A 1 95 ? 4.875 7.676 7.331 1.00 93.00 95 THR A O 1
ATOM 780 N N . ARG A 1 96 ? 5.202 9.825 7.865 1.00 91.81 96 ARG A N 1
ATOM 781 C CA . ARG A 1 96 ? 6.266 9.537 8.836 1.00 91.81 96 ARG A CA 1
ATOM 782 C C . ARG A 1 96 ? 5.796 8.574 9.929 1.00 91.81 96 ARG A C 1
ATOM 784 O O . ARG A 1 96 ? 6.563 7.722 10.371 1.00 91.81 96 ARG A O 1
ATOM 791 N N . GLU A 1 97 ? 4.560 8.730 10.380 1.00 90.38 97 GLU A N 1
ATOM 792 C CA . GLU A 1 97 ? 3.923 7.911 11.407 1.00 90.38 97 GLU A CA 1
ATOM 793 C C . GLU A 1 97 ? 3.703 6.480 10.904 1.00 90.38 97 GLU A C 1
ATOM 795 O O . GLU A 1 97 ? 4.095 5.530 11.581 1.00 90.38 97 GLU A O 1
ATOM 800 N N . ALA A 1 98 ? 3.166 6.326 9.690 1.00 90.94 98 ALA A N 1
ATOM 801 C CA . ALA A 1 98 ? 2.980 5.023 9.061 1.00 90.94 98 ALA A CA 1
ATOM 802 C C . ALA A 1 98 ? 4.322 4.324 8.809 1.00 90.94 98 ALA A C 1
ATOM 804 O O . ALA A 1 98 ? 4.487 3.161 9.170 1.00 90.94 98 ALA A O 1
ATOM 805 N N . TYR A 1 99 ? 5.317 5.049 8.296 1.00 92.31 99 TYR A N 1
ATOM 806 C CA . TYR A 1 99 ? 6.666 4.525 8.104 1.00 92.31 99 TYR A CA 1
ATOM 807 C C . TYR A 1 99 ? 7.267 4.008 9.418 1.00 92.31 99 TYR A C 1
ATOM 809 O O . TYR A 1 99 ? 7.753 2.882 9.474 1.00 92.31 99 TYR A O 1
ATOM 817 N N . LYS A 1 100 ? 7.163 4.778 10.509 1.00 91.25 100 LYS A N 1
ATOM 818 C CA . LYS A 1 100 ? 7.635 4.344 11.835 1.00 91.25 100 LYS A CA 1
ATOM 819 C C . LYS A 1 100 ? 6.973 3.061 12.323 1.00 91.25 100 LYS A C 1
ATOM 821 O O . LYS A 1 100 ? 7.623 2.269 12.987 1.00 91.25 100 LYS A O 1
ATOM 826 N N . SER A 1 101 ? 5.701 2.849 12.004 1.00 88.69 101 SER A N 1
ATOM 827 C CA . SER A 1 101 ? 4.991 1.638 12.429 1.00 88.69 101 SE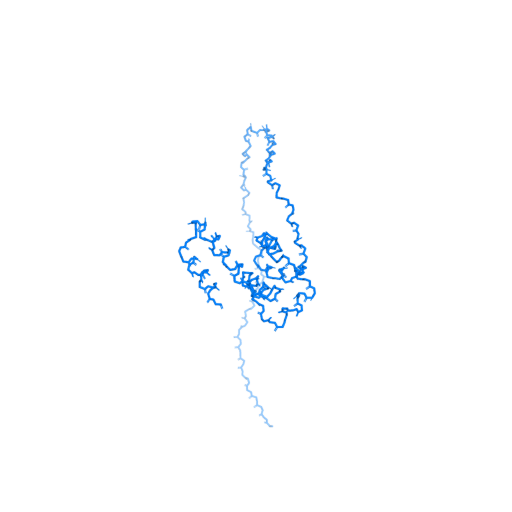R A CA 1
ATOM 828 C C . SER A 1 101 ? 5.404 0.373 11.667 1.00 88.69 101 SER A C 1
ATOM 830 O O . SER A 1 101 ? 5.129 -0.732 12.130 1.00 88.69 101 SER A O 1
ATOM 832 N N . VAL A 1 102 ? 6.072 0.522 10.516 1.00 90.69 102 VAL A N 1
ATOM 833 C CA . VAL A 1 102 ? 6.499 -0.605 9.671 1.00 90.69 102 VAL A CA 1
ATOM 834 C C . VAL A 1 102 ? 8.017 -0.774 9.598 1.00 90.69 102 VAL A C 1
ATOM 836 O O . VAL A 1 102 ? 8.475 -1.850 9.235 1.00 90.69 102 VAL A O 1
ATOM 839 N N . MET A 1 103 ? 8.798 0.248 9.963 1.00 89.12 103 MET A N 1
ATOM 840 C CA . MET A 1 103 ? 10.261 0.239 9.824 1.00 89.12 103 MET A CA 1
ATOM 841 C C . MET A 1 103 ? 10.988 -0.741 10.753 1.00 89.12 103 MET A C 1
ATOM 843 O O . MET A 1 103 ? 12.136 -1.076 10.487 1.00 89.12 103 MET A O 1
ATOM 847 N N . ASP A 1 104 ? 10.334 -1.203 11.820 1.00 87.06 104 ASP A N 1
ATOM 848 C CA . ASP A 1 104 ? 10.886 -2.219 12.725 1.00 87.06 104 ASP A CA 1
ATOM 849 C C . ASP A 1 104 ? 10.789 -3.645 12.142 1.00 87.06 104 ASP A C 1
ATOM 851 O O . ASP A 1 104 ? 11.190 -4.614 12.788 1.00 87.06 104 ASP A O 1
ATOM 855 N N . PHE A 1 105 ? 10.245 -3.789 10.928 1.00 86.44 105 PHE A N 1
ATOM 856 C CA . PHE A 1 105 ? 10.070 -5.061 10.236 1.00 86.44 105 PHE A CA 1
ATOM 857 C C . PHE A 1 105 ? 10.874 -5.110 8.939 1.00 86.44 105 PHE A C 1
ATOM 859 O O . PHE A 1 105 ? 11.073 -4.099 8.265 1.00 86.44 105 PHE A O 1
ATOM 866 N N . ASP A 1 106 ? 11.256 -6.325 8.550 1.00 89.38 106 ASP A N 1
ATOM 867 C CA . ASP A 1 106 ? 11.837 -6.580 7.238 1.00 89.38 106 ASP A CA 1
ATOM 868 C C . ASP A 1 106 ? 10.775 -6.340 6.155 1.00 89.38 106 ASP A C 1
ATOM 870 O O . ASP A 1 106 ? 9.805 -7.094 6.026 1.00 89.38 106 ASP A O 1
ATOM 874 N N . LEU A 1 107 ? 10.939 -5.254 5.396 1.00 91.25 107 LEU A N 1
ATOM 875 C CA . LEU A 1 107 ? 10.057 -4.922 4.283 1.00 91.25 107 LEU A CA 1
ATOM 876 C C . LEU A 1 107 ? 10.462 -5.712 3.028 1.00 91.25 107 LEU A C 1
ATOM 878 O O . LEU A 1 107 ? 11.643 -5.708 2.673 1.00 91.25 107 LEU A O 1
ATOM 882 N N . PRO A 1 108 ? 9.505 -6.353 2.331 1.00 93.25 108 PRO A N 1
ATOM 883 C CA . PRO A 1 108 ? 9.780 -7.038 1.072 1.00 93.25 108 PRO A CA 1
ATOM 884 C C . PRO A 1 108 ? 10.320 -6.100 -0.014 1.00 93.25 108 PRO A C 1
ATOM 886 O O . PRO A 1 108 ? 9.966 -4.920 -0.074 1.00 93.25 108 PRO A O 1
ATOM 889 N N . ASP A 1 109 ? 11.133 -6.652 -0.914 1.00 92.19 109 ASP A N 1
ATOM 890 C CA . ASP A 1 109 ? 11.705 -5.968 -2.080 1.00 92.19 109 ASP A CA 1
ATOM 891 C C . ASP A 1 109 ? 10.852 -6.118 -3.354 1.00 92.19 109 ASP A C 1
ATOM 893 O O . ASP A 1 109 ? 11.259 -5.702 -4.443 1.00 92.19 109 ASP A O 1
ATOM 897 N N . ASP A 1 110 ? 9.637 -6.647 -3.217 1.00 92.31 110 ASP A N 1
ATOM 898 C CA . ASP A 1 110 ? 8.619 -6.697 -4.256 1.00 92.31 110 ASP A CA 1
ATOM 899 C C . ASP A 1 110 ? 7.358 -5.928 -3.834 1.00 92.31 110 ASP A C 1
ATOM 901 O O . ASP A 1 110 ? 6.993 -5.858 -2.661 1.00 92.31 110 ASP A O 1
ATOM 905 N N . VAL A 1 111 ? 6.686 -5.318 -4.810 1.00 91.81 111 VAL A N 1
ATOM 906 C CA . VAL A 1 111 ? 5.562 -4.408 -4.544 1.00 91.81 111 VAL A CA 1
ATOM 907 C C . VAL A 1 111 ? 4.347 -5.149 -3.990 1.00 91.81 111 VAL A C 1
ATOM 909 O O . VAL A 1 111 ? 3.670 -4.620 -3.113 1.00 91.81 111 VAL A O 1
ATOM 912 N N . ASP A 1 112 ? 4.072 -6.358 -4.481 1.00 91.50 112 ASP A N 1
ATOM 913 C CA . ASP A 1 112 ? 2.891 -7.129 -4.089 1.00 91.50 112 ASP A CA 1
ATOM 914 C C . ASP A 1 112 ? 2.975 -7.530 -2.613 1.00 91.50 112 ASP A C 1
ATOM 916 O O . ASP A 1 112 ? 2.068 -7.254 -1.824 1.00 91.50 112 ASP A O 1
ATOM 920 N N . SER A 1 113 ? 4.090 -8.139 -2.212 1.00 91.88 113 SER A N 1
ATOM 921 C CA . SER A 1 113 ? 4.323 -8.531 -0.825 1.00 91.88 113 SER A CA 1
ATOM 922 C C . SER A 1 113 ? 4.469 -7.314 0.081 1.00 91.88 113 SER A C 1
ATOM 924 O O . SER A 1 113 ? 4.022 -7.365 1.230 1.00 91.88 113 SER A O 1
ATOM 926 N N . LEU A 1 114 ? 5.051 -6.212 -0.412 1.00 94.38 114 LEU A N 1
ATOM 927 C CA . LEU A 1 114 ? 5.125 -4.963 0.341 1.00 94.38 114 LEU A CA 1
ATOM 928 C C . LEU A 1 114 ? 3.726 -4.430 0.652 1.00 94.38 114 LEU A C 1
ATOM 930 O O . LEU A 1 114 ? 3.443 -4.168 1.816 1.00 94.38 114 LEU A O 1
ATOM 934 N N . LEU A 1 115 ? 2.833 -4.310 -0.335 1.00 92.75 115 LEU A N 1
ATOM 935 C CA . LEU A 1 115 ? 1.472 -3.807 -0.112 1.00 92.75 115 LEU A CA 1
ATOM 936 C C . LEU A 1 115 ? 0.677 -4.704 0.844 1.00 92.75 115 LEU A C 1
ATOM 938 O O . LEU A 1 115 ? 0.028 -4.194 1.756 1.00 92.75 115 LEU A O 1
ATOM 942 N N . VAL A 1 116 ? 0.812 -6.029 0.726 1.00 90.44 116 VAL A N 1
ATOM 943 C CA . VAL A 1 116 ? 0.220 -6.983 1.682 1.00 90.44 116 VAL A CA 1
ATOM 944 C C . VAL A 1 116 ? 0.759 -6.763 3.099 1.00 90.44 116 VAL A C 1
ATOM 946 O O . VAL A 1 116 ? -0.011 -6.730 4.061 1.00 90.44 116 VAL A O 1
ATOM 949 N N . THR A 1 117 ? 2.075 -6.582 3.234 1.00 91.88 117 THR A N 1
ATOM 950 C CA . THR A 1 117 ? 2.725 -6.333 4.529 1.00 91.88 117 THR A CA 1
ATOM 951 C C . THR A 1 117 ? 2.253 -5.013 5.131 1.00 91.88 117 THR A C 1
ATOM 953 O O . THR A 1 117 ? 1.886 -4.968 6.305 1.00 91.88 117 THR A O 1
ATOM 956 N N . LEU A 1 118 ? 2.211 -3.947 4.330 1.00 92.75 118 LEU A N 1
ATOM 957 C CA . LEU A 1 118 ? 1.733 -2.633 4.750 1.00 92.75 118 LEU A CA 1
ATOM 958 C C . LEU A 1 118 ? 0.279 -2.697 5.200 1.00 92.75 118 LEU A C 1
ATOM 960 O O . LEU A 1 118 ? -0.033 -2.184 6.269 1.00 92.75 118 LEU A O 1
ATOM 964 N N . ARG A 1 119 ? -0.585 -3.388 4.454 1.00 90.88 119 ARG A N 1
ATOM 965 C CA . ARG A 1 119 ? -1.985 -3.581 4.830 1.00 90.88 119 ARG A CA 1
ATOM 966 C C . ARG A 1 119 ? -2.098 -4.241 6.197 1.00 90.88 119 ARG A C 1
ATOM 968 O O . ARG A 1 119 ? -2.671 -3.672 7.118 1.00 90.88 119 ARG A O 1
ATOM 975 N N . TRP A 1 120 ? -1.457 -5.395 6.368 1.00 87.94 120 TRP A N 1
ATOM 976 C CA . TRP A 1 120 ? -1.476 -6.122 7.636 1.00 87.94 120 TRP A CA 1
ATOM 977 C C . TRP A 1 120 ? -1.022 -5.267 8.828 1.00 87.94 120 TRP A C 1
ATOM 979 O O . TRP A 1 120 ? -1.585 -5.365 9.918 1.00 87.94 120 TRP A O 1
ATOM 989 N N . ARG A 1 121 ? -0.005 -4.421 8.635 1.00 88.88 121 ARG A N 1
ATOM 990 C CA . ARG A 1 121 ? 0.576 -3.604 9.708 1.00 88.88 121 ARG A CA 1
ATOM 991 C C . ARG A 1 121 ? -0.193 -2.318 9.987 1.00 88.88 121 ARG A C 1
ATOM 993 O O . ARG A 1 121 ? -0.309 -1.940 11.147 1.00 88.88 121 ARG A O 1
ATOM 1000 N N . LEU A 1 122 ? -0.692 -1.657 8.947 1.00 89.50 122 LEU A N 1
ATOM 1001 C CA . LEU A 1 122 ? -1.294 -0.328 9.044 1.00 89.50 122 LEU A CA 1
ATOM 1002 C C . LEU A 1 122 ? -2.799 -0.379 9.303 1.00 89.50 122 LEU A C 1
ATOM 1004 O O . LEU A 1 122 ? -3.313 0.493 9.999 1.00 89.50 122 LEU A O 1
ATOM 1008 N N . THR A 1 123 ? -3.503 -1.388 8.785 1.00 86.56 123 THR A N 1
ATOM 1009 C CA . THR A 1 123 ? -4.944 -1.570 9.041 1.00 86.56 123 THR A CA 1
ATOM 1010 C C . THR A 1 123 ? -5.235 -2.647 10.078 1.00 86.56 123 THR A C 1
ATOM 1012 O O . THR A 1 123 ? -6.354 -2.738 10.573 1.00 86.56 123 THR A O 1
ATOM 1015 N N . GLY A 1 124 ? -4.235 -3.460 10.426 1.00 78.50 124 GLY A N 1
ATOM 1016 C CA . GLY A 1 124 ? -4.426 -4.650 11.244 1.00 78.50 124 GLY A CA 1
ATOM 1017 C C . GLY A 1 124 ? -5.006 -5.823 10.444 1.00 78.50 124 GLY A C 1
ATOM 1018 O O . GLY A 1 124 ? -5.165 -5.740 9.220 1.00 78.50 124 GLY A O 1
ATOM 1019 N N . PRO A 1 125 ? -5.312 -6.941 11.125 1.00 68.69 125 PRO A N 1
ATOM 1020 C CA . PRO A 1 125 ? -5.926 -8.098 10.495 1.00 68.69 125 PRO A CA 1
ATOM 1021 C C . PRO A 1 125 ? -7.276 -7.714 9.900 1.00 68.69 125 PRO A C 1
ATOM 1023 O O . PRO A 1 125 ? -8.119 -7.150 10.601 1.00 68.69 125 PRO A O 1
ATOM 1026 N N . LYS A 1 126 ? -7.503 -8.086 8.637 1.00 69.19 126 LYS A N 1
ATOM 1027 C CA . LYS A 1 126 ? -8.845 -8.031 8.055 1.00 69.19 126 LYS A CA 1
ATOM 1028 C C . LYS A 1 126 ? -9.822 -8.780 8.949 1.00 69.19 126 LYS A C 1
ATOM 1030 O O . LYS A 1 126 ? -9.543 -9.883 9.429 1.00 69.19 126 LYS A O 1
ATOM 1035 N N . THR A 1 127 ? -10.992 -8.197 9.137 1.00 68.62 127 THR A N 1
ATOM 1036 C CA . THR A 1 127 ? -12.077 -8.858 9.851 1.00 68.62 127 THR A CA 1
ATOM 1037 C C . THR A 1 127 ? -12.602 -10.039 9.030 1.00 68.62 127 THR A C 1
ATOM 1039 O O . THR A 1 127 ? -12.525 -10.068 7.800 1.00 68.62 127 THR A O 1
ATOM 1042 N N . ALA A 1 128 ? -13.198 -11.031 9.697 1.00 64.94 128 ALA A N 1
ATOM 1043 C CA . ALA A 1 128 ? -13.807 -12.181 9.020 1.00 64.94 128 ALA A CA 1
ATOM 1044 C C . ALA A 1 128 ? -14.910 -11.781 8.012 1.00 64.94 128 ALA A C 1
ATOM 1046 O O . ALA A 1 128 ? -15.229 -12.546 7.099 1.00 64.94 128 ALA A O 1
ATOM 1047 N N . PHE A 1 129 ? -15.495 -10.590 8.180 1.00 68.19 129 PHE A N 1
ATOM 1048 C CA . PHE A 1 129 ? -16.479 -10.016 7.268 1.00 68.19 129 PHE A CA 1
ATOM 1049 C C . PHE A 1 129 ? -15.847 -9.598 5.932 1.00 68.19 129 PHE A C 1
ATOM 1051 O O . PHE A 1 129 ? -16.292 -10.065 4.886 1.00 68.19 129 PHE A O 1
ATOM 1058 N N . GLU A 1 130 ? -14.764 -8.817 5.968 1.00 73.62 130 GLU A N 1
ATOM 1059 C CA . GLU A 1 130 ? -14.021 -8.376 4.774 1.00 73.62 130 GLU A CA 1
ATOM 1060 C C . GLU A 1 130 ? -13.479 -9.574 3.983 1.00 73.62 130 GLU A C 1
ATOM 1062 O O . GLU A 1 130 ? -13.583 -9.640 2.760 1.00 73.62 130 GLU A O 1
ATOM 1067 N N . TYR A 1 131 ? -12.992 -10.592 4.695 1.00 71.00 131 TYR A N 1
ATOM 1068 C CA . TYR A 1 131 ? -12.548 -11.853 4.103 1.00 71.00 131 TYR A CA 1
ATOM 1069 C C . TYR A 1 131 ? -13.652 -12.581 3.323 1.00 71.00 131 TYR A C 1
ATOM 1071 O O . TYR A 1 131 ? -13.422 -13.097 2.224 1.00 71.00 131 TYR A O 1
ATOM 1079 N N . ARG A 1 132 ? -14.868 -12.641 3.885 1.00 74.62 132 ARG A N 1
ATOM 1080 C CA . ARG A 1 132 ? -16.025 -13.247 3.211 1.00 74.62 132 ARG A CA 1
ATOM 1081 C C . ARG A 1 132 ? -16.423 -12.462 1.968 1.00 74.62 132 ARG A C 1
ATOM 1083 O O . ARG A 1 132 ? -16.756 -13.075 0.954 1.00 74.62 132 ARG A O 1
ATOM 1090 N N . GLU A 1 133 ? -16.394 -11.137 2.039 1.00 76.69 133 GLU A N 1
ATOM 1091 C CA . GLU A 1 133 ? -16.743 -10.270 0.915 1.00 76.69 133 GLU A CA 1
ATOM 1092 C C . GLU A 1 133 ? -15.759 -10.432 -0.252 1.00 76.69 133 GLU A C 1
ATOM 1094 O O . GLU A 1 133 ? -16.184 -10.679 -1.385 1.00 76.69 133 GLU A O 1
ATOM 1099 N N . GLU A 1 134 ? -14.450 -10.429 0.017 1.00 72.88 134 GLU A N 1
ATOM 1100 C CA . GLU A 1 134 ? -13.432 -10.674 -1.011 1.00 72.88 134 GLU A CA 1
ATOM 1101 C C . GLU A 1 134 ? -13.559 -12.060 -1.643 1.00 72.88 134 GLU A C 1
ATOM 1103 O O . GLU A 1 134 ? -13.473 -12.196 -2.867 1.00 72.88 134 GLU A O 1
ATOM 1108 N N . PHE A 1 135 ? -13.820 -13.096 -0.840 1.00 72.44 135 PHE A N 1
ATOM 1109 C CA . PHE A 1 135 ? -14.038 -14.448 -1.352 1.00 72.44 135 PHE A CA 1
ATOM 1110 C C . PHE A 1 135 ? -15.248 -14.517 -2.298 1.00 72.44 135 PHE A C 1
ATOM 1112 O O . PHE A 1 135 ? -15.171 -15.118 -3.374 1.00 72.44 135 PHE A O 1
ATOM 1119 N N . HIS A 1 136 ? -16.353 -13.858 -1.939 1.00 71.31 136 HIS A N 1
ATOM 1120 C CA . HIS A 1 136 ? -17.541 -13.783 -2.788 1.00 71.31 136 HIS A CA 1
ATOM 1121 C C . HIS A 1 136 ? -17.299 -12.991 -4.079 1.00 71.31 136 HIS A C 1
ATOM 1123 O O . HIS A 1 136 ? -17.786 -13.388 -5.141 1.00 71.31 136 HIS A O 1
ATOM 1129 N N . MET A 1 137 ? -16.528 -11.906 -4.024 1.00 73.50 137 MET A N 1
ATOM 1130 C CA . MET A 1 137 ? -16.162 -11.118 -5.205 1.00 73.50 137 MET A CA 1
ATOM 1131 C C . MET A 1 137 ? -15.197 -11.876 -6.129 1.00 73.50 137 MET A C 1
ATOM 1133 O O . MET A 1 137 ? -15.323 -11.800 -7.353 1.00 73.50 137 MET A O 1
ATOM 1137 N N . LEU A 1 138 ? -14.281 -12.675 -5.570 1.00 62.75 138 LEU A N 1
ATOM 1138 C CA . LEU A 1 138 ? -13.368 -13.537 -6.327 1.00 62.75 138 LEU A CA 1
ATOM 1139 C C . LEU A 1 138 ? -14.093 -14.660 -7.077 1.00 62.75 138 LEU A C 1
ATOM 1141 O O . LEU A 1 138 ? -13.716 -14.951 -8.210 1.00 62.75 138 LEU A O 1
ATOM 1145 N N . GLN A 1 139 ? -15.146 -15.250 -6.500 1.00 61.19 139 GLN A N 1
ATOM 1146 C CA . GLN A 1 139 ? -15.975 -16.237 -7.209 1.00 61.19 139 GLN A CA 1
ATOM 1147 C C . GLN A 1 139 ? -16.690 -15.657 -8.440 1.00 61.19 139 GLN A C 1
ATOM 1149 O O . GLN A 1 139 ? -17.035 -16.407 -9.349 1.00 61.19 139 GLN A O 1
ATOM 1154 N N . LYS A 1 140 ? -16.908 -14.336 -8.499 1.00 57.72 140 LYS A N 1
ATOM 1155 C CA . LYS A 1 140 ? -17.612 -13.681 -9.612 1.00 57.72 140 LYS A CA 1
ATOM 1156 C C . LYS A 1 140 ? -16.726 -13.338 -10.817 1.00 57.72 140 LYS A C 1
ATOM 1158 O O . LYS A 1 140 ? -17.273 -12.908 -11.827 1.00 57.72 140 LYS A O 1
ATOM 1163 N N . ARG A 1 141 ? -15.395 -13.508 -10.751 1.00 58.25 141 ARG A N 1
ATOM 1164 C CA . ARG A 1 141 ? -14.477 -13.287 -11.891 1.00 58.25 141 ARG A CA 1
ATOM 1165 C C . ARG A 1 141 ? -14.090 -14.626 -12.540 1.00 58.25 141 ARG A C 1
ATOM 1167 O O . ARG A 1 141 ? -13.225 -15.312 -11.993 1.00 58.25 141 ARG A O 1
ATOM 1174 N N . PRO A 1 142 ? -14.664 -14.997 -13.700 1.00 53.34 142 PRO A N 1
ATOM 1175 C CA . PRO A 1 142 ? -14.407 -16.291 -14.325 1.00 53.34 142 PRO A CA 1
ATOM 1176 C C . PRO A 1 142 ? -13.026 -16.399 -14.998 1.00 53.34 142 PRO A C 1
ATOM 1178 O O . PRO A 1 142 ? -12.620 -17.502 -15.347 1.00 53.34 142 PRO A O 1
ATOM 1181 N N . GLU A 1 143 ? -12.268 -15.305 -15.163 1.00 55.81 143 GLU A N 1
ATOM 1182 C CA . GLU A 1 143 ? -10.988 -15.326 -15.899 1.00 55.81 143 GLU A CA 1
ATOM 1183 C C . GLU A 1 143 ? -9.740 -15.752 -15.099 1.00 55.81 143 GLU A C 1
ATOM 1185 O O . GLU A 1 143 ? -8.636 -15.778 -15.650 1.00 55.81 143 GLU A O 1
ATOM 1190 N N . LYS A 1 144 ? -9.835 -16.101 -13.809 1.00 55.47 144 LYS A N 1
ATOM 1191 C CA . LYS A 1 144 ? -8.638 -16.534 -13.061 1.00 55.47 144 LYS A CA 1
ATOM 1192 C C . LYS A 1 144 ? -8.319 -18.006 -13.337 1.00 55.47 144 LYS A C 1
ATOM 1194 O O . LYS A 1 144 ? -9.058 -18.892 -12.924 1.00 55.47 144 LYS A O 1
ATOM 1199 N N . SER A 1 145 ? -7.160 -18.254 -13.963 1.00 68.31 145 SER A N 1
ATOM 1200 C CA . SER A 1 145 ? -6.515 -19.578 -14.020 1.00 68.31 145 SER A CA 1
ATOM 1201 C C . SER A 1 145 ? -6.618 -20.279 -12.659 1.00 68.31 145 SER A C 1
ATOM 1203 O O . SER A 1 145 ? -6.292 -19.681 -11.628 1.00 68.31 145 SER A O 1
ATOM 1205 N N . LEU A 1 146 ? -7.058 -21.543 -12.660 1.00 64.19 146 LEU A N 1
ATOM 1206 C CA . LEU A 1 146 ? -7.304 -22.368 -11.468 1.00 64.19 146 LEU A CA 1
ATOM 1207 C C . LEU A 1 146 ? -6.132 -22.329 -10.469 1.00 64.19 146 LEU A C 1
ATOM 1209 O O . LEU A 1 146 ? -6.330 -22.335 -9.256 1.00 64.19 146 LEU A O 1
ATOM 1213 N N . MET A 1 147 ? -4.908 -22.211 -10.986 1.00 66.62 147 MET A N 1
ATOM 1214 C CA . MET A 1 147 ? -3.677 -22.141 -10.202 1.00 66.62 147 MET A CA 1
ATOM 1215 C C . MET A 1 147 ? -3.557 -20.833 -9.399 1.00 66.62 147 MET A C 1
ATOM 1217 O O . MET A 1 147 ? -3.166 -20.859 -8.232 1.00 66.62 147 MET A O 1
ATOM 1221 N N . ASN A 1 148 ? -3.982 -19.703 -9.974 1.00 71.19 148 ASN A N 1
ATOM 1222 C CA . ASN A 1 148 ? -4.040 -18.410 -9.284 1.00 71.19 148 ASN A CA 1
ATOM 1223 C C . ASN A 1 148 ? -5.170 -18.378 -8.248 1.00 71.19 148 ASN A C 1
ATOM 1225 O O . ASN A 1 148 ? -4.984 -17.834 -7.163 1.00 71.19 148 ASN A O 1
ATOM 1229 N N . TYR A 1 149 ? -6.314 -19.004 -8.544 1.00 69.44 149 TYR A N 1
ATOM 1230 C CA . TYR A 1 149 ? -7.412 -19.139 -7.583 1.00 69.44 149 TYR A CA 1
ATOM 1231 C C . TYR A 1 149 ? -6.987 -19.946 -6.348 1.00 69.44 149 TYR A C 1
ATOM 1233 O O . TYR A 1 149 ? -7.135 -19.472 -5.223 1.00 69.44 149 TYR A O 1
ATOM 1241 N N . MET A 1 150 ? -6.374 -21.120 -6.541 1.00 76.94 150 MET A N 1
ATOM 1242 C CA . MET A 1 150 ? -5.880 -21.939 -5.427 1.00 76.94 150 MET A CA 1
ATOM 1243 C C . MET A 1 150 ? -4.769 -21.242 -4.629 1.00 76.94 150 MET A C 1
ATOM 1245 O O . MET A 1 150 ? -4.725 -21.372 -3.405 1.00 76.94 150 MET A O 1
ATOM 1249 N N . GLY A 1 151 ? -3.901 -20.474 -5.297 1.00 79.75 151 GLY A N 1
ATOM 1250 C CA . GLY A 1 151 ? -2.883 -19.651 -4.643 1.00 79.75 151 GLY A CA 1
ATOM 1251 C C . GLY A 1 151 ? -3.485 -18.556 -3.760 1.00 79.75 151 GLY A C 1
ATOM 1252 O O . GLY A 1 151 ? -3.040 -18.379 -2.628 1.00 79.75 151 GLY A O 1
ATOM 1253 N N . SER A 1 152 ? -4.525 -17.864 -4.234 1.00 74.56 152 SER A N 1
ATOM 1254 C CA . SER A 1 152 ? -5.244 -16.854 -3.447 1.00 74.56 152 SER A CA 1
ATOM 1255 C C . SER A 1 152 ? -6.002 -17.470 -2.269 1.00 74.56 152 SER A C 1
ATOM 1257 O O . SER A 1 152 ? -5.870 -16.982 -1.155 1.00 74.56 152 SER A O 1
ATOM 1259 N N . VAL A 1 153 ? -6.727 -18.577 -2.469 1.00 72.88 153 VAL A N 1
ATOM 1260 C CA . VAL A 1 153 ? -7.469 -19.252 -1.385 1.00 72.88 153 VAL A CA 1
ATOM 1261 C C . VAL A 1 153 ? -6.533 -19.741 -0.280 1.00 72.88 153 VAL A C 1
ATOM 1263 O O . VAL A 1 153 ? -6.860 -19.626 0.896 1.00 72.88 153 VAL A O 1
ATOM 1266 N N . ARG A 1 154 ? -5.343 -20.241 -0.633 1.00 78.56 154 ARG A N 1
ATOM 1267 C CA . ARG A 1 154 ? -4.365 -20.711 0.356 1.00 78.56 154 ARG A CA 1
ATOM 1268 C C . ARG A 1 154 ? -3.776 -19.569 1.191 1.00 78.56 154 ARG A C 1
ATOM 1270 O O . ARG A 1 154 ? -3.544 -19.770 2.374 1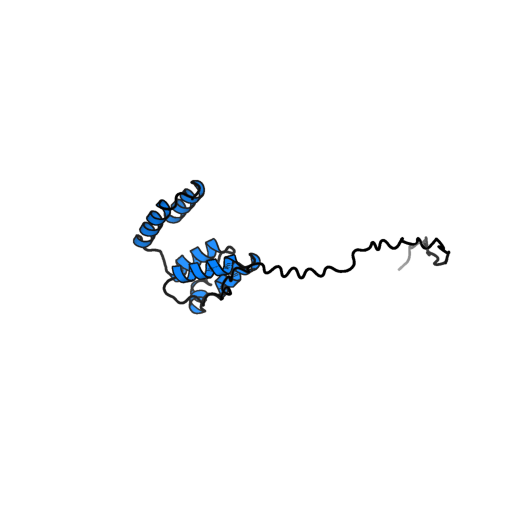.00 78.56 154 ARG A O 1
ATOM 1277 N N . ARG A 1 155 ? -3.571 -18.388 0.595 1.00 75.00 155 ARG A N 1
ATOM 1278 C CA . ARG A 1 155 ? -3.130 -17.182 1.322 1.00 75.00 155 ARG A CA 1
ATOM 1279 C C . ARG A 1 155 ? -4.215 -16.629 2.242 1.00 75.00 155 ARG A C 1
ATOM 1281 O O . ARG A 1 155 ? -3.887 -16.046 3.259 1.00 75.00 155 ARG A O 1
ATOM 1288 N N . LEU A 1 156 ? -5.483 -16.823 1.882 1.00 68.12 156 LEU A N 1
ATOM 1289 C CA . LEU A 1 156 ? -6.622 -16.352 2.667 1.00 68.12 156 LEU A CA 1
ATOM 1290 C C . LEU A 1 156 ? -6.978 -17.269 3.857 1.00 68.12 156 LEU A C 1
ATOM 1292 O O . LEU A 1 156 ? -7.805 -16.905 4.684 1.00 68.12 156 LEU A O 1
ATOM 1296 N N . ALA A 1 157 ? -6.410 -18.475 3.919 1.00 65.88 157 ALA A N 1
ATOM 1297 C CA . ALA A 1 157 ? -6.692 -19.472 4.955 1.00 65.88 157 ALA A CA 1
ATOM 1298 C C . ALA A 1 157 ? -5.604 -19.553 6.050 1.00 65.88 157 ALA A C 1
ATOM 1300 O O . ALA A 1 157 ? -5.621 -20.498 6.841 1.00 65.88 157 ALA A O 1
ATOM 1301 N N . GLN A 1 158 ? -4.656 -18.608 6.065 1.00 54.34 158 GLN A N 1
ATOM 1302 C CA . GLN A 1 158 ? -3.612 -18.436 7.085 1.00 54.34 158 GLN A CA 1
ATOM 1303 C C . GLN A 1 158 ? -3.895 -17.187 7.916 1.00 54.34 158 GLN A C 1
ATOM 1305 O O . GLN A 1 158 ? -3.625 -17.250 9.134 1.00 54.34 158 GLN A O 1
#

Foldseek 3Di:
DDDDDDDDDDDDDDDDDDDDDDDDDDDDDDDPPDDPPPDDPPPPPPPPVPVCPPPLPQQAADDQDPLVVSLVSLVVNLVPDDLQCSLVSNLVSHDPVLNVQDVVDDADSHPVSNSVSSCCRRVNDDDPVVLVVVVVVVVVDPPDDPVVVVVVVVVSVD

Sequence (158 aa):
MLQVGHPRRDRKRIIPYTNMSEFSSSAKEFPPLFGPFAEVEAKMETTSPHEWIPPLMAPEQFVPGDFDVWESQVWRYVCSLSSSYRVYVVINLLTREAYKSVMDFDLPDDVDSLLVTLRWRLTGPKTAFEYREEFHMLQKRPEKSLMNYMGSVRRLAQ